Protein AF-A0A9D9GB38-F1 (afdb_monomer_lite)

Foldseek 3Di:
DVVVVVVVVVVVVPPPDPDPPPDDDDVVVVVVCVVPDDPPPPPPPPQPQVVPDQLVLLVVLLVCLPDPCQLQCVSVVSLPEDSVLSVVSVVCRRLVVSPQSVVSNVVLVCCSVPHDSRQQRHQHDNRSVD

pLDDT: mean 82.53, std 11.73, range [51.09, 95.62]

Structure (mmCIF, N/CA/C/O backbone):
data_AF-A0A9D9GB38-F1
#
_entry.id   AF-A0A9D9GB38-F1
#
loop_
_atom_site.group_PDB
_atom_site.id
_atom_site.type_symbol
_atom_site.label_atom_id
_atom_site.label_alt_id
_atom_site.label_comp_id
_atom_site.label_asym_id
_atom_site.label_entity_id
_atom_site.label_seq_id
_atom_site.pdbx_PDB_ins_code
_atom_site.Cartn_x
_atom_site.Cartn_y
_atom_site.Cartn_z
_atom_site.occupancy
_atom_site.B_iso_or_equiv
_atom_site.auth_seq_id
_atom_site.auth_comp_id
_atom_site.auth_asym_id
_atom_site.auth_atom_id
_atom_site.pdbx_PDB_model_num
ATOM 1 N N . MET A 1 1 ? -14.593 -14.862 70.799 1.00 56.31 1 MET A N 1
ATOM 2 C CA . MET A 1 1 ? -14.606 -15.693 69.570 1.00 56.31 1 MET A CA 1
ATOM 3 C C . MET A 1 1 ? -15.944 -16.408 69.334 1.00 56.31 1 MET A C 1
ATOM 5 O O . MET A 1 1 ? -16.517 -16.203 68.277 1.00 56.31 1 MET A O 1
ATOM 9 N N . LYS A 1 2 ? -16.523 -17.142 70.304 1.00 61.47 2 LYS A N 1
ATOM 10 C CA . LYS A 1 2 ? -17.819 -17.851 70.121 1.00 61.47 2 LYS A CA 1
ATOM 11 C C . LYS A 1 2 ? -19.016 -16.958 69.731 1.00 61.47 2 LYS A C 1
ATOM 13 O O . LYS A 1 2 ? -19.803 -17.343 68.880 1.00 61.47 2 LYS A O 1
ATOM 18 N N . LYS A 1 3 ? -19.120 -15.745 70.291 1.00 71.56 3 LYS A N 1
ATOM 19 C CA . LYS A 1 3 ? -20.204 -14.789 69.969 1.00 71.56 3 LYS A CA 1
ATOM 20 C C . LYS A 1 3 ? -20.138 -14.262 68.524 1.00 71.56 3 LYS A C 1
ATOM 22 O O . LYS A 1 3 ? -21.171 -14.028 67.916 1.00 71.56 3 LYS A O 1
ATOM 27 N N . ILE A 1 4 ? -18.925 -14.138 67.976 1.00 79.38 4 ILE A N 1
ATOM 28 C CA . ILE A 1 4 ? -18.694 -13.711 66.587 1.00 79.38 4 ILE A CA 1
ATOM 29 C C . ILE A 1 4 ? -19.039 -14.852 65.621 1.00 79.38 4 IL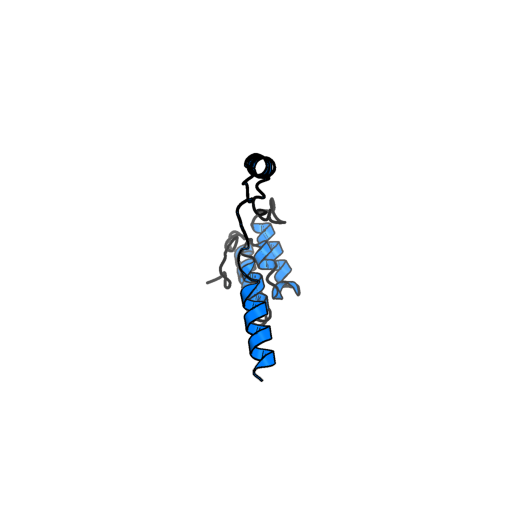E A C 1
ATOM 31 O O . ILE A 1 4 ? -19.687 -14.610 64.612 1.00 79.38 4 ILE A O 1
ATOM 35 N N . MET A 1 5 ? -18.702 -16.105 65.961 1.00 78.56 5 MET A N 1
ATOM 36 C CA . MET A 1 5 ? -19.123 -17.264 65.160 1.00 78.56 5 MET A CA 1
ATOM 37 C C . MET A 1 5 ? -20.646 -17.409 65.083 1.00 78.56 5 MET A C 1
ATOM 39 O O . MET A 1 5 ? -21.168 -17.698 64.015 1.00 78.56 5 MET A O 1
ATOM 43 N N . ILE A 1 6 ? -21.362 -17.183 66.187 1.00 83.25 6 ILE A N 1
ATOM 44 C CA . ILE A 1 6 ? -22.831 -17.272 66.202 1.00 83.25 6 ILE A CA 1
ATOM 45 C C . ILE A 1 6 ? -23.454 -16.182 65.319 1.00 83.25 6 ILE A C 1
ATOM 47 O O . ILE A 1 6 ? -24.378 -16.468 64.564 1.00 83.25 6 ILE A O 1
ATOM 51 N N . ALA A 1 7 ? -22.914 -14.959 65.356 1.00 80.25 7 ALA A N 1
ATOM 52 C CA . ALA A 1 7 ? -23.366 -13.872 64.489 1.00 80.25 7 ALA A CA 1
ATOM 53 C C . ALA A 1 7 ? -23.110 -14.165 62.998 1.00 80.25 7 ALA A C 1
ATOM 55 O O . ALA A 1 7 ? -23.972 -13.905 62.163 1.00 80.25 7 ALA A O 1
ATOM 56 N N . LEU A 1 8 ? -21.962 -14.768 62.667 1.00 78.81 8 LEU A N 1
ATOM 57 C CA . LEU A 1 8 ? -21.616 -15.143 61.294 1.00 78.81 8 LEU A CA 1
ATOM 58 C C . LEU A 1 8 ? -22.544 -16.242 60.746 1.00 78.81 8 LEU A C 1
ATOM 60 O O . LEU A 1 8 ? -23.007 -16.154 59.613 1.00 78.81 8 LEU A O 1
ATOM 64 N N . VAL A 1 9 ? -22.857 -17.252 61.564 1.00 80.38 9 VAL A N 1
ATOM 65 C CA . VAL A 1 9 ? -23.783 -18.338 61.200 1.00 80.38 9 VAL A CA 1
ATOM 66 C C . VAL A 1 9 ? -25.216 -17.818 61.048 1.00 80.38 9 VAL A C 1
ATOM 68 O O . VAL A 1 9 ? -25.921 -18.241 60.136 1.00 80.38 9 VAL A O 1
ATOM 71 N N . ALA A 1 10 ? -25.634 -16.858 61.879 1.00 78.38 10 ALA A N 1
ATOM 72 C CA . ALA A 1 10 ? -26.937 -16.207 61.750 1.00 78.38 10 ALA A CA 1
ATOM 73 C C . ALA A 1 10 ? -27.055 -15.366 60.464 1.00 78.38 10 ALA A C 1
ATOM 75 O O . ALA A 1 10 ? -28.093 -15.414 59.811 1.00 78.38 10 ALA A O 1
ATOM 76 N N . MET A 1 11 ? -25.994 -14.654 60.059 1.00 74.69 11 MET A N 1
ATOM 77 C CA . MET A 1 11 ? -25.959 -13.957 58.763 1.00 74.69 11 MET A CA 1
ATOM 78 C C . MET A 1 11 ? -26.017 -14.929 57.580 1.00 74.69 11 MET A C 1
ATOM 80 O O . MET A 1 11 ? -26.708 -14.654 56.604 1.00 74.69 11 MET A O 1
ATOM 84 N N . LEU A 1 12 ? -25.336 -16.075 57.672 1.00 73.25 12 LEU A N 1
ATOM 85 C CA . LEU A 1 12 ? -25.364 -17.099 56.623 1.00 73.25 12 LEU A CA 1
ATOM 86 C C . LEU A 1 12 ? -26.742 -17.764 56.481 1.00 73.25 12 LEU A C 1
ATOM 88 O O . LEU A 1 12 ? -27.104 -18.191 55.393 1.00 73.25 12 LEU A O 1
ATOM 92 N N . ALA A 1 13 ? -27.524 -17.842 57.560 1.00 69.81 13 ALA A N 1
ATOM 93 C CA . ALA A 1 13 ? -28.864 -18.427 57.534 1.00 69.81 13 ALA A CA 1
ATOM 94 C C . ALA A 1 13 ? -29.908 -17.545 56.816 1.00 69.81 13 ALA A C 1
ATOM 96 O O . ALA A 1 13 ? -30.973 -18.040 56.457 1.00 69.81 13 ALA A O 1
ATOM 97 N N . MET A 1 14 ? -29.618 -16.257 56.587 1.00 69.00 14 MET A N 1
ATOM 98 C CA . MET A 1 14 ? -30.530 -15.315 55.920 1.00 69.00 14 MET A CA 1
ATOM 99 C C . MET A 1 14 ? -30.361 -15.251 54.391 1.00 69.00 14 MET A C 1
ATOM 101 O O . MET A 1 14 ? -31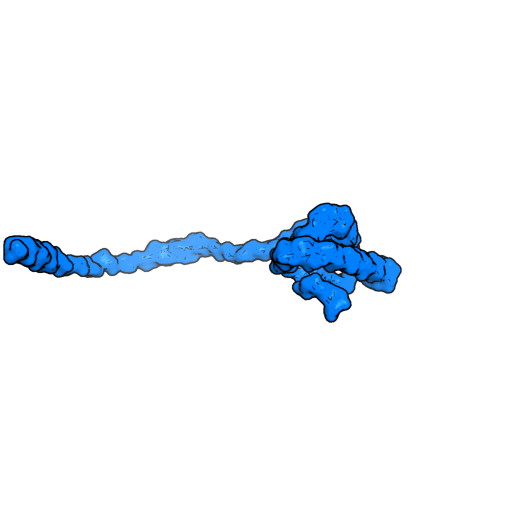.056 -14.475 53.742 1.00 69.00 14 MET A O 1
ATOM 105 N N . THR A 1 15 ? -29.463 -16.036 53.788 1.00 62.88 15 THR A N 1
ATOM 106 C CA . THR A 1 15 ? -29.135 -15.925 52.350 1.00 62.88 15 THR A CA 1
ATOM 107 C C . THR A 1 15 ? -29.922 -16.865 51.432 1.00 62.88 15 THR A C 1
ATOM 109 O O . THR A 1 15 ? -29.594 -16.977 50.251 1.00 62.88 15 THR A O 1
ATOM 112 N N . ILE A 1 16 ? -30.970 -17.538 51.915 1.00 66.81 16 ILE A N 1
ATOM 113 C CA . ILE A 1 16 ? -31.699 -18.514 51.095 1.00 66.81 16 ILE A CA 1
ATOM 114 C C . ILE A 1 16 ? -32.915 -17.864 50.417 1.00 66.81 16 ILE A C 1
ATOM 116 O O . ILE A 1 16 ? -33.805 -17.338 51.082 1.00 66.81 16 ILE A O 1
ATOM 120 N N . SER A 1 17 ? -32.933 -18.008 49.085 1.00 61.56 17 SER A N 1
ATOM 121 C CA . SER A 1 17 ? -34.024 -17.756 48.127 1.00 61.56 17 SER A CA 1
ATOM 122 C C . SER A 1 17 ? -34.041 -16.393 47.428 1.00 61.56 17 SER A C 1
ATOM 124 O O . SER A 1 17 ? -34.991 -15.623 47.555 1.00 61.56 17 SER A O 1
ATOM 126 N N . ALA A 1 18 ? -33.060 -16.153 46.552 1.00 59.03 18 ALA A N 1
ATOM 127 C CA . ALA A 1 18 ? -33.331 -15.365 45.351 1.00 59.03 18 ALA A CA 1
ATOM 128 C C . ALA A 1 18 ? -34.231 -16.208 44.430 1.00 59.03 18 ALA A C 1
ATOM 130 O O . ALA A 1 18 ? -33.774 -17.149 43.782 1.00 59.03 18 ALA A O 1
ATOM 131 N N . ASN A 1 19 ? -35.534 -15.934 44.448 1.00 62.69 19 ASN A N 1
ATOM 132 C CA . ASN A 1 19 ? -36.496 -16.619 43.599 1.00 62.69 19 ASN A CA 1
ATOM 133 C C . ASN A 1 19 ? -36.521 -15.946 42.217 1.00 62.69 19 ASN A C 1
ATOM 135 O O . ASN A 1 19 ? -36.988 -14.818 42.086 1.00 62.69 19 ASN A O 1
ATOM 139 N N . ALA A 1 20 ? -36.026 -16.641 41.194 1.00 56.69 20 ALA A N 1
ATOM 140 C CA . ALA A 1 20 ? -36.065 -16.200 39.799 1.00 56.69 20 ALA A CA 1
ATOM 141 C C . ALA A 1 20 ? -37.433 -16.458 39.118 1.00 56.69 20 ALA A C 1
ATOM 143 O O . ALA A 1 20 ? -37.507 -16.537 37.897 1.00 56.69 20 ALA A O 1
ATOM 144 N N . ALA A 1 21 ? -38.522 -16.623 39.880 1.00 57.66 21 ALA A N 1
ATOM 145 C CA . ALA A 1 21 ? -39.827 -17.047 39.356 1.00 57.66 21 ALA A CA 1
ATOM 146 C C . ALA A 1 21 ? -40.538 -16.044 38.432 1.00 57.66 21 ALA A C 1
ATOM 148 O O . ALA A 1 21 ? -41.529 -16.423 37.819 1.00 57.66 21 ALA A O 1
ATOM 149 N N . ASN A 1 22 ? -40.069 -14.799 38.308 1.00 62.50 22 ASN A N 1
ATOM 150 C CA . ASN A 1 22 ? -40.784 -13.752 37.566 1.00 62.50 22 ASN A CA 1
ATOM 151 C C . ASN A 1 22 ? -39.949 -13.120 36.445 1.00 62.50 22 ASN A C 1
ATOM 153 O O . ASN A 1 22 ? -40.004 -11.910 36.239 1.00 62.50 22 ASN A O 1
ATOM 157 N N . TYR A 1 23 ? -39.174 -13.922 35.717 1.00 66.75 23 TYR A N 1
ATOM 158 C CA . TYR A 1 23 ? -38.638 -13.494 34.427 1.00 66.75 23 TYR A CA 1
ATOM 159 C C . TYR A 1 23 ? -39.538 -14.053 33.324 1.00 66.75 23 TYR A C 1
ATOM 161 O O . TYR A 1 23 ? -39.509 -15.248 33.042 1.00 66.75 23 TYR A O 1
ATOM 169 N N . SER A 1 24 ? -40.360 -13.196 32.720 1.00 75.06 24 SER A N 1
ATOM 170 C CA . SER A 1 24 ? -41.080 -13.511 31.486 1.00 75.06 24 SER A CA 1
ATOM 171 C C . SER A 1 24 ? -40.333 -12.901 30.308 1.00 75.06 24 SER A C 1
ATOM 173 O O . SER A 1 24 ? -40.006 -11.715 30.329 1.00 75.06 24 SER A O 1
ATOM 175 N N . LEU A 1 25 ? -40.072 -13.707 29.284 1.00 78.12 25 LEU A N 1
ATOM 176 C CA . LEU A 1 25 ? -39.600 -13.209 27.998 1.00 78.12 25 LEU A CA 1
ATOM 177 C C . LEU A 1 25 ? -40.741 -12.454 27.316 1.00 78.12 25 LEU A C 1
ATOM 179 O O . LEU A 1 25 ? -41.814 -13.016 27.105 1.00 78.12 25 LEU A O 1
ATOM 183 N N . ASP A 1 26 ? -40.510 -11.183 26.995 1.00 86.88 26 ASP A N 1
ATOM 184 C CA . ASP A 1 26 ? -41.422 -10.400 26.169 1.00 86.88 26 ASP A CA 1
ATOM 185 C C . ASP A 1 26 ? -41.077 -10.627 24.693 1.00 86.88 26 ASP A C 1
ATOM 187 O O . ASP A 1 26 ? -40.164 -10.014 24.136 1.00 86.88 26 ASP A O 1
ATOM 191 N N . GLU A 1 27 ? -41.796 -11.552 24.062 1.00 89.00 27 GLU A N 1
ATOM 192 C CA . GLU A 1 27 ? -41.614 -11.862 22.643 1.00 89.00 27 GLU A CA 1
ATOM 193 C C . GLU A 1 27 ? -41.982 -10.680 21.736 1.00 89.00 27 GLU A C 1
ATOM 195 O O . GLU A 1 27 ? -41.457 -10.576 20.627 1.00 89.00 27 GLU A O 1
ATOM 200 N N . SER A 1 28 ? -42.845 -9.765 22.194 1.00 86.06 28 SER A N 1
ATOM 201 C CA . SER A 1 28 ? -43.220 -8.585 21.411 1.00 86.06 28 SER A CA 1
ATOM 202 C C . SER A 1 28 ? -42.067 -7.593 21.321 1.00 86.06 28 SER A C 1
ATOM 204 O O . SER A 1 28 ? -41.714 -7.185 20.217 1.00 86.06 28 SER A O 1
ATOM 206 N N . ALA A 1 29 ? -41.396 -7.324 22.443 1.00 85.69 29 ALA A N 1
ATOM 207 C CA . ALA A 1 29 ? -40.209 -6.475 22.493 1.00 85.69 29 ALA A CA 1
ATOM 208 C C . ALA A 1 29 ? -39.043 -7.061 21.678 1.00 85.69 29 ALA A C 1
ATOM 210 O O . ALA A 1 29 ? -38.294 -6.332 21.031 1.00 85.69 29 ALA A O 1
ATOM 211 N N . ILE A 1 30 ? -38.902 -8.391 21.665 1.00 85.94 30 ILE A N 1
ATOM 212 C CA . ILE A 1 30 ? -37.905 -9.078 20.834 1.00 85.94 30 ILE A CA 1
ATOM 213 C C . ILE A 1 30 ? -38.220 -8.885 19.346 1.00 85.94 30 ILE A C 1
ATOM 215 O O . ILE A 1 30 ? -37.327 -8.557 18.566 1.00 85.94 30 ILE A O 1
ATOM 219 N N . ASN A 1 31 ? -39.478 -9.061 18.943 1.00 89.50 31 ASN A N 1
ATOM 220 C CA . ASN A 1 31 ? -39.887 -8.891 17.549 1.00 89.50 31 ASN A CA 1
ATOM 221 C C . ASN A 1 31 ? -39.768 -7.437 17.079 1.00 89.50 31 ASN A C 1
ATOM 223 O O . ASN A 1 31 ? -39.351 -7.202 15.948 1.00 89.50 31 ASN A O 1
ATOM 227 N N . GLU A 1 32 ? -40.083 -6.472 17.942 1.00 89.25 32 GLU A N 1
ATOM 228 C CA . GLU A 1 32 ? -39.898 -5.046 17.668 1.00 89.25 32 GLU A CA 1
ATOM 229 C C . GLU A 1 32 ? -38.412 -4.706 17.511 1.00 89.25 32 GLU A C 1
ATOM 231 O O . GLU A 1 32 ? -38.029 -4.091 16.520 1.00 89.25 32 GLU A O 1
ATOM 236 N N . MET A 1 33 ? -37.546 -5.237 18.382 1.00 85.94 33 MET A N 1
ATOM 237 C CA . MET A 1 33 ? -36.094 -5.106 18.242 1.00 85.94 33 MET A CA 1
ATOM 238 C C . MET A 1 33 ? -35.593 -5.652 16.897 1.00 85.94 33 MET A C 1
ATOM 240 O O . MET A 1 33 ? -34.739 -5.029 16.276 1.00 85.94 33 MET A O 1
ATOM 244 N N . PHE A 1 34 ? -36.108 -6.789 16.416 1.00 85.81 34 PHE A N 1
ATOM 245 C CA . PHE A 1 34 ? -35.738 -7.320 15.097 1.00 85.81 34 PHE A CA 1
ATOM 246 C C . PHE A 1 34 ? -36.341 -6.530 13.928 1.00 85.81 34 PHE A C 1
ATOM 248 O O . PHE A 1 34 ? -35.720 -6.467 12.869 1.00 85.81 34 PHE A O 1
ATOM 255 N N . ALA A 1 35 ? -37.521 -5.931 14.100 1.00 85.44 35 ALA A N 1
ATOM 256 C CA . ALA A 1 35 ? -38.151 -5.082 13.091 1.00 85.44 35 ALA A CA 1
ATOM 257 C C . ALA A 1 35 ? -37.435 -3.728 12.943 1.00 85.44 35 ALA A C 1
ATOM 259 O O . ALA A 1 35 ? -37.332 -3.204 11.835 1.00 85.44 35 ALA A O 1
ATOM 260 N N . GLU A 1 36 ? -36.919 -3.183 14.046 1.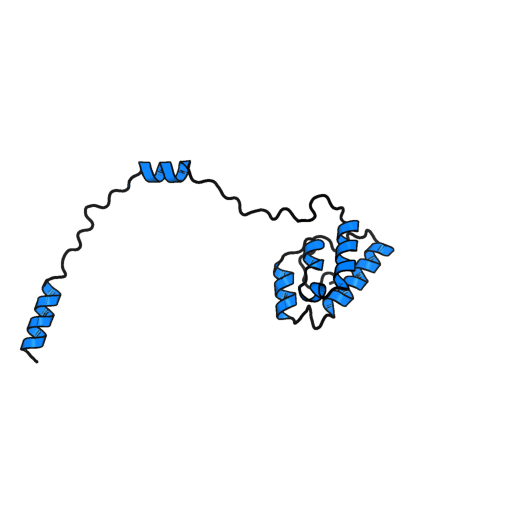00 84.56 36 GLU A N 1
ATOM 261 C CA . GLU A 1 36 ? -36.146 -1.938 14.082 1.00 84.56 36 GLU A CA 1
ATOM 262 C C . GLU A 1 36 ? -34.647 -2.149 13.838 1.00 84.56 36 GLU A C 1
ATOM 264 O O . GLU A 1 36 ? -33.928 -1.201 13.504 1.00 84.56 36 GLU A O 1
ATOM 269 N N . ALA A 1 37 ? -34.158 -3.386 13.976 1.00 79.75 37 ALA A N 1
ATOM 270 C CA . ALA A 1 37 ? -32.772 -3.733 13.710 1.00 79.75 37 ALA A CA 1
ATOM 271 C C . ALA A 1 37 ? -32.428 -3.430 12.251 1.00 79.75 37 ALA A C 1
ATOM 273 O O . ALA A 1 37 ? -32.711 -4.187 11.322 1.00 79.75 37 ALA A O 1
ATOM 274 N N . THR A 1 38 ? -31.758 -2.305 12.049 1.00 72.56 38 THR A N 1
ATOM 275 C CA . THR A 1 38 ? -31.178 -1.974 10.759 1.00 72.56 38 THR A CA 1
ATOM 276 C C . THR A 1 38 ? -29.879 -2.758 10.637 1.00 72.56 38 THR A C 1
ATOM 278 O O . THR A 1 38 ? -28.999 -2.649 11.494 1.00 72.56 38 THR A O 1
ATOM 281 N N . VAL A 1 39 ? -29.746 -3.565 9.584 1.00 71.62 39 VAL A N 1
ATOM 282 C CA . VAL A 1 39 ? -28.469 -4.204 9.259 1.00 71.62 39 VAL A CA 1
ATOM 283 C C . VAL A 1 39 ? -27.496 -3.093 8.880 1.00 71.62 39 VAL A C 1
ATOM 285 O O . VAL A 1 39 ? -27.478 -2.626 7.745 1.00 71.62 39 VAL A O 1
ATOM 288 N N . SER A 1 40 ? -26.684 -2.658 9.841 1.00 62.50 40 SER A N 1
ATOM 289 C CA . SER A 1 40 ? -25.437 -1.968 9.540 1.00 62.50 40 SER A CA 1
ATOM 290 C C . SER A 1 40 ? -24.520 -2.995 8.897 1.00 62.50 40 SER A C 1
ATOM 292 O O . SER A 1 40 ? -23.751 -3.679 9.573 1.00 62.50 40 SER A O 1
ATOM 294 N N . THR A 1 41 ? -24.614 -3.132 7.576 1.00 61.22 41 THR A N 1
ATOM 295 C CA . THR A 1 41 ? -23.480 -3.608 6.792 1.00 61.22 41 THR A CA 1
ATOM 296 C C . THR A 1 41 ? -22.298 -2.750 7.206 1.00 61.22 41 THR A C 1
ATOM 298 O O . THR A 1 41 ? -22.362 -1.523 7.102 1.00 61.22 41 THR A O 1
ATOM 301 N N . SER A 1 42 ? -21.262 -3.393 7.754 1.00 60.38 42 SER A N 1
ATOM 302 C CA . SER A 1 42 ? -19.956 -2.775 7.960 1.00 60.38 42 SER A CA 1
ATOM 303 C C . SER A 1 42 ? -19.664 -1.929 6.738 1.00 60.38 42 SER A C 1
ATOM 305 O O . SER A 1 42 ? -19.736 -2.470 5.636 1.00 60.38 42 SER A O 1
ATOM 307 N N . VAL A 1 43 ? -19.436 -0.630 6.943 1.00 54.19 43 VAL A N 1
ATOM 308 C CA . VAL A 1 43 ? -19.081 0.320 5.890 1.00 54.19 43 VAL A CA 1
ATOM 309 C C . VAL A 1 43 ? -18.047 -0.366 5.009 1.00 54.19 43 VAL A C 1
ATOM 311 O O . VAL A 1 43 ? -16.895 -0.514 5.416 1.00 54.19 43 VAL A O 1
ATOM 314 N N . GLU A 1 44 ? -18.465 -0.850 3.837 1.00 53.59 44 GLU A N 1
ATOM 315 C CA . GLU A 1 44 ? -17.513 -1.113 2.777 1.00 53.59 44 GLU A CA 1
ATOM 316 C C . GLU A 1 44 ? -16.853 0.237 2.586 1.00 53.59 44 GLU A C 1
ATOM 318 O O . GLU A 1 44 ? -17.544 1.236 2.357 1.00 53.59 44 GLU A O 1
ATOM 323 N N . SER A 1 45 ? -15.550 0.312 2.848 1.00 53.31 45 SER A N 1
ATOM 324 C CA . SER A 1 45 ? -14.823 1.545 2.628 1.00 53.31 45 SER A CA 1
ATOM 325 C C . SER A 1 45 ? -14.945 1.838 1.140 1.00 53.31 45 SER A C 1
ATOM 327 O O . SER A 1 45 ? -14.186 1.289 0.344 1.00 53.31 45 SER A O 1
ATOM 329 N N . GLN A 1 46 ? -15.921 2.661 0.754 1.00 51.09 46 GLN A N 1
ATOM 330 C CA . GLN A 1 46 ? -15.882 3.336 -0.526 1.00 51.09 46 GLN A CA 1
ATOM 331 C C . GLN A 1 46 ? -14.546 4.054 -0.525 1.00 51.09 46 GLN A C 1
ATOM 333 O O . GLN A 1 46 ? -14.284 4.918 0.322 1.00 51.09 46 GLN A O 1
ATOM 338 N N . GLY A 1 47 ? -13.640 3.572 -1.370 1.00 58.78 47 GLY A N 1
ATOM 339 C CA . GLY A 1 47 ? -12.315 4.140 -1.455 1.00 58.78 47 GLY A CA 1
ATOM 340 C C . GLY A 1 47 ? -12.487 5.612 -1.788 1.00 58.78 47 GLY A C 1
ATOM 341 O O . GLY A 1 47 ? -13.265 5.963 -2.669 1.00 58.78 47 GLY A O 1
ATOM 342 N N . ILE A 1 48 ? -11.727 6.488 -1.132 1.00 62.16 48 ILE A N 1
ATOM 343 C CA . ILE A 1 48 ? -11.671 7.931 -1.449 1.00 62.16 48 ILE A CA 1
ATOM 344 C C . ILE A 1 48 ? -11.344 8.180 -2.946 1.00 62.16 48 ILE A C 1
ATOM 346 O O . ILE A 1 48 ? -11.473 9.291 -3.450 1.00 62.16 48 ILE A O 1
ATOM 350 N N . LEU A 1 49 ? -10.942 7.131 -3.665 1.00 71.12 49 LEU A N 1
ATOM 351 C CA . LEU A 1 49 ? -10.521 7.112 -5.057 1.00 71.12 49 LEU A CA 1
ATOM 352 C C . LEU A 1 49 ? -11.469 6.320 -5.974 1.00 71.12 49 LEU A C 1
ATOM 354 O O . LEU A 1 49 ? -11.073 5.991 -7.093 1.00 71.12 49 LEU A O 1
ATOM 358 N N . ASP A 1 50 ? -12.691 5.997 -5.538 1.00 70.25 50 ASP A N 1
ATOM 359 C CA . ASP A 1 50 ? -13.690 5.380 -6.417 1.00 70.25 50 ASP A CA 1
ATOM 360 C C . ASP A 1 50 ? -13.943 6.280 -7.638 1.00 70.25 50 ASP A C 1
ATOM 362 O O . ASP A 1 50 ? -14.329 7.443 -7.520 1.00 70.25 50 ASP A O 1
ATOM 366 N N . GLY A 1 51 ? -13.673 5.741 -8.831 1.00 76.50 51 GLY A N 1
ATOM 367 C CA . GLY A 1 51 ? -13.755 6.464 -10.105 1.00 76.50 51 GLY A CA 1
ATOM 368 C C . GLY A 1 51 ? -12.436 7.056 -10.617 1.00 76.50 51 GLY A C 1
ATOM 369 O O . GLY A 1 51 ? -12.406 7.546 -11.745 1.00 76.50 51 GLY A O 1
ATOM 370 N N . VAL A 1 52 ? -11.342 6.979 -9.852 1.00 86.88 52 VAL A N 1
ATOM 371 C CA . VAL A 1 52 ? -9.995 7.321 -10.335 1.00 86.88 52 VAL A CA 1
ATOM 372 C C . VAL A 1 52 ? -9.392 6.103 -11.034 1.00 86.88 52 VAL A C 1
ATOM 374 O O . VAL A 1 52 ? -9.366 5.003 -10.477 1.00 86.88 52 VAL A O 1
ATOM 377 N N . ASP A 1 53 ? -8.902 6.287 -12.260 1.00 91.50 53 ASP A N 1
ATOM 378 C CA . ASP A 1 53 ? -8.284 5.202 -13.015 1.00 91.50 53 ASP A CA 1
ATOM 379 C C . ASP A 1 53 ? -6.995 4.697 -12.343 1.00 91.50 53 ASP A C 1
ATOM 381 O O . ASP A 1 53 ? -6.338 5.393 -11.562 1.00 91.50 53 ASP A O 1
ATOM 385 N N . GLY A 1 54 ? -6.632 3.452 -12.648 1.00 89.31 54 GLY A N 1
ATOM 386 C CA . GLY A 1 54 ? -5.498 2.782 -12.023 1.00 89.31 54 GLY A CA 1
ATOM 387 C C . GLY A 1 54 ? -4.162 3.503 -12.210 1.00 89.31 54 GLY A C 1
ATOM 388 O O . GLY A 1 54 ? -3.364 3.548 -11.279 1.00 89.31 54 GLY A O 1
ATOM 389 N N . GLN A 1 55 ? -3.936 4.114 -13.373 1.00 92.69 55 GLN A N 1
ATOM 390 C CA . GLN A 1 55 ? -2.680 4.789 -13.683 1.00 92.69 55 GLN A CA 1
ATOM 391 C C . GLN A 1 55 ? -2.552 6.095 -12.895 1.00 92.69 55 GLN A C 1
ATOM 393 O O . GLN A 1 55 ? -1.497 6.378 -12.324 1.00 92.69 55 GLN A O 1
ATOM 398 N N . THR A 1 56 ? -3.643 6.856 -12.789 1.00 92.88 56 THR A N 1
ATOM 399 C CA . THR A 1 56 ? -3.704 8.050 -11.939 1.00 92.88 56 THR A CA 1
ATOM 400 C C . THR A 1 56 ? -3.489 7.696 -10.468 1.00 92.88 56 THR A C 1
ATOM 402 O O . THR A 1 56 ? -2.762 8.403 -9.773 1.00 92.88 56 THR A O 1
ATOM 405 N N . ARG A 1 57 ? -4.048 6.579 -9.982 1.00 92.38 57 ARG A N 1
ATOM 406 C CA . ARG A 1 57 ? -3.807 6.100 -8.608 1.00 92.38 57 ARG A CA 1
ATOM 407 C C . ARG A 1 57 ? -2.332 5.784 -8.364 1.00 92.38 57 ARG A C 1
ATOM 409 O O . ARG A 1 57 ? -1.795 6.223 -7.351 1.00 92.38 57 ARG A O 1
ATOM 416 N N . THR A 1 58 ? -1.674 5.098 -9.295 1.00 93.06 58 THR A N 1
ATOM 417 C CA . THR A 1 58 ? -0.233 4.810 -9.216 1.00 93.06 58 THR A CA 1
ATOM 418 C C . THR A 1 58 ? 0.604 6.086 -9.252 1.00 93.06 58 THR A C 1
ATOM 420 O O . THR A 1 58 ? 1.539 6.228 -8.474 1.00 93.06 58 THR A O 1
ATOM 423 N N . LEU A 1 59 ? 0.243 7.068 -10.084 1.00 94.00 59 LEU A N 1
ATOM 424 C CA . LEU A 1 59 ? 0.928 8.362 -10.103 1.00 94.00 59 LEU A CA 1
ATOM 425 C C . LEU A 1 59 ? 0.789 9.106 -8.766 1.00 94.00 59 LEU A C 1
ATOM 427 O O . LEU A 1 59 ? 1.765 9.650 -8.256 1.00 94.00 59 LEU A O 1
ATOM 431 N N . ILE A 1 60 ? -0.416 9.121 -8.189 1.00 92.81 60 ILE A N 1
ATOM 432 C CA . ILE A 1 60 ? -0.666 9.730 -6.879 1.00 92.81 60 ILE A CA 1
ATOM 433 C C . ILE A 1 60 ? 0.157 9.014 -5.801 1.00 92.81 60 ILE A C 1
ATOM 435 O O . ILE A 1 60 ? 0.799 9.692 -5.001 1.00 92.81 60 ILE A O 1
ATOM 439 N N . ALA A 1 61 ? 0.178 7.677 -5.797 1.00 92.56 61 ALA A N 1
ATOM 440 C CA . ALA A 1 61 ? 0.984 6.888 -4.867 1.00 92.56 61 ALA A CA 1
ATOM 441 C C . ALA A 1 61 ? 2.472 7.264 -4.960 1.00 92.56 61 ALA A C 1
ATOM 443 O O . ALA A 1 61 ? 3.044 7.684 -3.953 1.00 92.56 61 ALA A O 1
ATOM 444 N N . ALA A 1 62 ? 3.036 7.292 -6.171 1.00 92.69 62 ALA A N 1
ATOM 445 C CA . ALA A 1 62 ? 4.424 7.678 -6.413 1.00 92.69 62 ALA A CA 1
ATOM 446 C C . ALA A 1 62 ? 4.732 9.119 -5.966 1.00 92.69 62 ALA A C 1
ATOM 448 O O . ALA A 1 62 ? 5.818 9.406 -5.464 1.00 92.69 62 ALA A O 1
ATOM 449 N N . CYS A 1 63 ? 3.786 10.054 -6.112 1.00 92.12 63 CYS A N 1
ATOM 450 C CA . CYS A 1 63 ? 3.945 11.416 -5.598 1.00 92.12 63 CYS A CA 1
ATOM 451 C C . CYS A 1 63 ? 3.923 11.478 -4.062 1.00 92.12 63 CYS A C 1
ATOM 453 O O . CYS A 1 63 ? 4.650 12.283 -3.475 1.00 92.12 63 CYS A O 1
ATOM 455 N N . LEU A 1 64 ? 3.104 10.651 -3.405 1.00 91.56 64 LEU A N 1
ATOM 456 C CA . LEU A 1 64 ? 3.033 10.589 -1.943 1.00 91.56 64 LEU A CA 1
ATOM 457 C C . LEU A 1 64 ? 4.327 10.065 -1.309 1.00 91.56 64 LEU A C 1
ATOM 459 O O . LEU A 1 64 ? 4.621 10.459 -0.177 1.00 91.56 64 LEU A O 1
ATOM 463 N N . GLU A 1 65 ? 5.117 9.267 -2.029 1.00 89.50 65 GLU A N 1
ATOM 464 C CA . GLU A 1 65 ? 6.400 8.728 -1.553 1.00 89.50 65 GLU A CA 1
ATOM 465 C C . GLU A 1 65 ? 7.426 9.819 -1.195 1.00 89.50 65 GLU A C 1
ATOM 467 O O . GLU A 1 65 ? 8.262 9.641 -0.311 1.00 89.50 65 GLU A O 1
ATOM 472 N N . PHE A 1 66 ? 7.332 11.002 -1.814 1.00 86.06 66 PHE A N 1
ATOM 473 C CA . PHE A 1 66 ? 8.193 12.152 -1.500 1.00 86.06 66 PHE A CA 1
ATOM 474 C C . PHE A 1 66 ? 7.763 12.936 -0.257 1.00 86.06 66 PHE A C 1
ATOM 476 O O . PHE A 1 66 ? 8.444 13.876 0.162 1.00 86.06 66 PHE A O 1
ATOM 483 N N . THR A 1 67 ? 6.617 12.596 0.323 1.00 85.50 67 THR A N 1
ATOM 484 C CA . THR A 1 67 ? 6.079 13.281 1.496 1.00 85.50 67 THR A CA 1
ATOM 485 C C . THR A 1 67 ? 6.408 12.504 2.767 1.00 85.50 67 THR A C 1
ATOM 487 O O . THR A 1 67 ? 6.624 11.295 2.746 1.00 85.50 67 THR A O 1
ATOM 490 N N . GLY A 1 68 ? 6.349 13.167 3.926 1.00 79.75 68 GLY A N 1
ATOM 491 C CA . GLY A 1 68 ? 6.445 12.474 5.219 1.00 79.75 68 GLY A CA 1
ATOM 492 C C . GLY A 1 68 ? 5.332 11.439 5.461 1.00 79.75 68 GLY A C 1
ATOM 493 O O . GLY A 1 68 ? 5.403 10.685 6.429 1.00 79.75 68 GLY A O 1
ATOM 494 N N . LEU A 1 69 ? 4.314 11.382 4.592 1.00 83.81 69 LEU A N 1
ATOM 495 C CA . LEU A 1 69 ? 3.230 10.401 4.646 1.00 83.81 69 LEU A CA 1
ATOM 496 C C . LEU A 1 69 ? 3.645 9.028 4.085 1.00 83.81 69 LEU A C 1
ATOM 498 O O . LEU A 1 69 ? 2.970 8.032 4.345 1.00 83.81 69 LEU A O 1
ATOM 502 N N . ALA A 1 70 ? 4.771 8.945 3.375 1.00 82.62 70 ALA A N 1
ATOM 503 C CA . ALA A 1 70 ? 5.347 7.677 2.933 1.00 82.62 70 ALA A CA 1
ATOM 504 C C . ALA A 1 70 ? 5.693 6.767 4.125 1.00 82.62 70 ALA A C 1
ATOM 506 O O . ALA A 1 70 ? 5.432 5.565 4.120 1.00 82.62 70 ALA A O 1
ATOM 507 N N . GLY A 1 71 ? 6.185 7.356 5.222 1.00 82.56 71 GLY A N 1
ATOM 508 C CA . GLY A 1 71 ? 6.527 6.628 6.447 1.00 82.56 71 GLY A CA 1
ATOM 509 C C . GLY A 1 71 ? 5.326 6.034 7.196 1.00 82.56 71 GLY A C 1
ATOM 510 O O . GLY A 1 71 ? 5.503 5.235 8.107 1.00 82.56 71 GLY A O 1
ATOM 511 N N . ILE A 1 72 ? 4.097 6.388 6.835 1.00 88.12 72 ILE A N 1
ATOM 512 C CA . ILE A 1 72 ? 2.883 5.822 7.448 1.00 88.12 72 ILE A CA 1
ATOM 513 C C . ILE A 1 72 ? 2.135 4.881 6.493 1.00 88.12 72 ILE A C 1
ATOM 515 O O . ILE A 1 72 ? 1.104 4.323 6.863 1.00 88.12 72 ILE A O 1
ATOM 519 N N . GLY A 1 73 ? 2.653 4.676 5.276 1.00 86.44 73 GLY A N 1
ATOM 520 C CA . GLY A 1 73 ? 2.099 3.740 4.298 1.00 86.44 73 GLY A CA 1
ATOM 521 C C . GLY A 1 73 ? 0.814 4.216 3.614 1.00 86.44 73 GLY A C 1
ATOM 522 O O . GLY A 1 73 ? 0.054 3.384 3.125 1.00 86.44 73 GLY A O 1
ATOM 523 N N . ILE A 1 74 ? 0.514 5.524 3.586 1.00 90.38 74 ILE A N 1
ATOM 524 C CA . ILE A 1 74 ? -0.718 6.030 2.939 1.00 90.38 74 ILE A CA 1
ATOM 525 C C . ILE A 1 74 ? -0.686 5.824 1.421 1.00 90.38 74 ILE A C 1
ATOM 527 O O . ILE A 1 74 ? -1.717 5.522 0.825 1.00 90.38 74 ILE A O 1
ATOM 531 N N . HIS A 1 75 ? 0.477 5.945 0.785 1.00 90.94 75 HIS A N 1
ATOM 532 C CA . HIS A 1 75 ? 0.644 5.681 -0.649 1.00 90.94 75 HIS A CA 1
ATOM 533 C C . HIS A 1 75 ? 0.173 4.272 -1.036 1.00 90.94 75 HIS A C 1
ATOM 535 O O . HIS A 1 75 ? -0.433 4.077 -2.084 1.00 90.94 75 HIS A O 1
ATOM 541 N N . ARG A 1 76 ? 0.323 3.301 -0.132 1.00 90.19 76 ARG A N 1
ATOM 542 C CA . ARG A 1 76 ? -0.170 1.934 -0.307 1.00 90.19 76 ARG A CA 1
ATOM 543 C C . ARG A 1 76 ? -1.705 1.864 -0.253 1.00 90.19 76 ARG A C 1
ATOM 545 O O . ARG A 1 76 ? -2.320 1.177 -1.070 1.00 90.19 76 ARG A O 1
ATOM 552 N N . LEU A 1 77 ? -2.353 2.631 0.622 1.00 90.06 77 LEU A N 1
ATOM 553 C CA . LEU A 1 77 ? -3.821 2.731 0.632 1.00 90.06 77 LEU A CA 1
ATOM 554 C C . LEU A 1 77 ? -4.371 3.293 -0.685 1.00 90.06 77 LEU A C 1
ATOM 556 O O . LEU A 1 77 ? -5.404 2.831 -1.161 1.00 90.06 77 LEU A O 1
ATOM 560 N N . VAL A 1 78 ? -3.665 4.243 -1.308 1.00 90.44 78 VAL A N 1
ATOM 561 C CA . VAL A 1 78 ? -4.034 4.806 -2.622 1.00 90.44 78 VAL A CA 1
ATOM 562 C C . VAL A 1 78 ? -4.016 3.720 -3.708 1.00 90.44 78 VAL A C 1
ATOM 564 O O . VAL A 1 78 ? -4.947 3.624 -4.518 1.00 90.44 78 VAL A O 1
ATOM 567 N N . LEU A 1 79 ? -3.019 2.829 -3.674 1.00 89.94 79 LEU A N 1
ATOM 568 C CA . LEU A 1 79 ? -2.948 1.647 -4.544 1.00 89.94 79 LEU A CA 1
ATOM 569 C C . LEU A 1 79 ? -4.014 0.588 -4.228 1.00 89.94 79 LEU A C 1
ATOM 571 O O . LEU A 1 79 ? -4.229 -0.309 -5.038 1.00 89.94 79 LEU A O 1
ATOM 575 N N . GLY A 1 80 ? -4.734 0.711 -3.109 1.00 87.06 80 GLY A N 1
ATOM 576 C CA . GLY A 1 80 ? -5.839 -0.175 -2.730 1.00 87.06 80 GLY A CA 1
ATOM 577 C C . GLY A 1 80 ? -5.415 -1.424 -1.962 1.00 87.06 80 GLY A C 1
ATOM 578 O O . GLY A 1 80 ? -6.105 -2.437 -2.023 1.00 87.06 80 GLY A O 1
ATOM 579 N N . THR A 1 81 ? -4.278 -1.394 -1.265 1.00 87.44 81 THR A N 1
ATOM 580 C CA . THR A 1 81 ? -3.902 -2.494 -0.363 1.00 87.44 81 THR A CA 1
ATOM 581 C C . THR A 1 81 ? -4.641 -2.430 0.973 1.00 87.44 81 THR A C 1
ATOM 583 O O . THR A 1 81 ? -5.203 -1.409 1.368 1.00 87.44 81 THR A O 1
ATOM 586 N N . GLU A 1 82 ? -4.561 -3.529 1.716 1.00 86.00 82 GLU A N 1
ATOM 587 C CA . GLU A 1 82 ? -5.066 -3.649 3.075 1.00 86.00 82 GLU A CA 1
ATOM 588 C C . GLU A 1 82 ? -4.453 -2.608 4.042 1.00 86.00 82 GLU A C 1
ATOM 590 O O . GLU A 1 82 ? -3.225 -2.454 4.091 1.00 86.00 82 GLU A O 1
ATOM 595 N N . PRO A 1 83 ? -5.272 -1.959 4.898 1.00 86.94 83 PRO A N 1
ATOM 596 C CA . PRO A 1 83 ? -4.803 -1.014 5.919 1.00 86.94 83 PRO A CA 1
ATOM 597 C C . PRO A 1 83 ? -3.829 -1.591 6.946 1.00 86.94 83 PRO A C 1
ATOM 599 O O . PRO A 1 83 ? -3.112 -0.839 7.610 1.00 86.94 83 PRO A O 1
ATOM 602 N N . ILE A 1 84 ? -3.758 -2.921 7.062 1.00 88.12 84 ILE A N 1
ATOM 603 C CA . ILE A 1 84 ? -2.766 -3.602 7.898 1.00 88.12 84 ILE A CA 1
ATOM 604 C C . ILE A 1 84 ? -1.331 -3.222 7.495 1.00 88.12 84 ILE A C 1
ATOM 606 O O . ILE A 1 84 ? -0.450 -3.166 8.351 1.00 88.12 84 ILE A O 1
ATOM 610 N N . ASN A 1 85 ? -1.097 -2.872 6.224 1.00 87.88 85 ASN A N 1
ATOM 611 C CA . ASN A 1 85 ? 0.214 -2.431 5.762 1.00 87.88 85 ASN A CA 1
ATOM 612 C C . ASN A 1 85 ? 0.623 -1.100 6.397 1.00 87.88 85 ASN A C 1
ATOM 614 O O . ASN A 1 85 ? 1.771 -0.977 6.808 1.00 87.88 85 ASN A O 1
ATOM 618 N N . CYS A 1 86 ? -0.293 -0.155 6.626 1.00 87.62 86 CYS A N 1
ATOM 619 C CA . CYS A 1 86 ? 0.030 1.066 7.375 1.00 87.62 86 CYS A CA 1
ATOM 620 C C . CYS A 1 86 ? 0.534 0.747 8.788 1.00 87.62 86 CYS A C 1
ATOM 622 O O . CYS A 1 86 ? 1.521 1.323 9.245 1.00 87.62 86 CYS A O 1
ATOM 624 N N . LEU A 1 87 ? -0.096 -0.217 9.470 1.00 89.81 87 LEU A N 1
ATOM 625 C CA . LEU A 1 87 ? 0.343 -0.652 10.797 1.00 89.81 87 LEU A CA 1
ATOM 626 C C . LEU A 1 87 ? 1.760 -1.244 10.752 1.00 89.81 87 LEU A C 1
ATOM 628 O O . LEU A 1 87 ? 2.584 -0.931 11.613 1.00 89.81 87 LEU A O 1
ATOM 632 N N . TRP A 1 88 ? 2.075 -2.034 9.723 1.00 89.25 88 TRP A N 1
ATOM 633 C CA . TRP A 1 88 ? 3.430 -2.540 9.513 1.00 89.25 88 TRP A CA 1
ATOM 634 C C . TRP A 1 88 ? 4.446 -1.420 9.279 1.00 89.25 88 TRP A C 1
ATOM 636 O O . TRP A 1 88 ? 5.524 -1.475 9.870 1.00 89.25 88 TRP A O 1
ATOM 646 N N . TYR A 1 89 ? 4.113 -0.378 8.508 1.00 89.19 89 TYR A N 1
ATOM 647 C CA . TYR A 1 89 ? 4.981 0.798 8.329 1.00 89.19 89 TYR A CA 1
ATOM 648 C C . TYR A 1 89 ? 5.260 1.504 9.664 1.00 89.19 89 TYR A C 1
ATOM 650 O O . TYR A 1 89 ? 6.405 1.862 9.936 1.00 89.19 89 TYR A O 1
ATOM 658 N N . PHE A 1 90 ? 4.261 1.629 10.544 1.00 87.69 90 PHE A N 1
ATOM 659 C CA . PHE A 1 90 ? 4.458 2.189 11.885 1.00 87.69 90 PHE A CA 1
ATOM 660 C C . PHE A 1 90 ? 5.384 1.333 12.760 1.00 87.69 90 PHE A C 1
ATOM 662 O O . PHE A 1 90 ? 6.304 1.865 13.380 1.00 87.69 90 PHE A O 1
ATOM 669 N N . ILE A 1 91 ? 5.176 0.012 12.797 1.00 89.81 91 ILE A N 1
ATOM 670 C CA . ILE A 1 91 ? 5.980 -0.917 13.615 1.00 89.81 91 ILE A CA 1
ATOM 671 C C . ILE A 1 91 ? 7.441 -0.968 13.138 1.00 89.81 91 ILE A C 1
ATOM 673 O O . ILE A 1 91 ? 8.357 -1.149 13.937 1.00 89.81 91 ILE A O 1
ATOM 677 N N . THR A 1 92 ? 7.669 -0.784 11.840 1.00 90.12 92 THR A N 1
ATOM 678 C CA . THR A 1 92 ? 8.990 -0.858 11.194 1.00 90.12 92 THR A CA 1
ATOM 679 C C . THR A 1 92 ? 9.700 0.497 11.068 1.00 90.12 92 THR A C 1
ATOM 681 O O . THR A 1 92 ? 10.706 0.602 10.363 1.00 90.12 92 THR A O 1
ATOM 684 N N . PHE A 1 93 ? 9.209 1.537 11.755 1.00 87.12 93 PHE A N 1
ATOM 685 C CA . PHE A 1 93 ? 9.750 2.903 11.70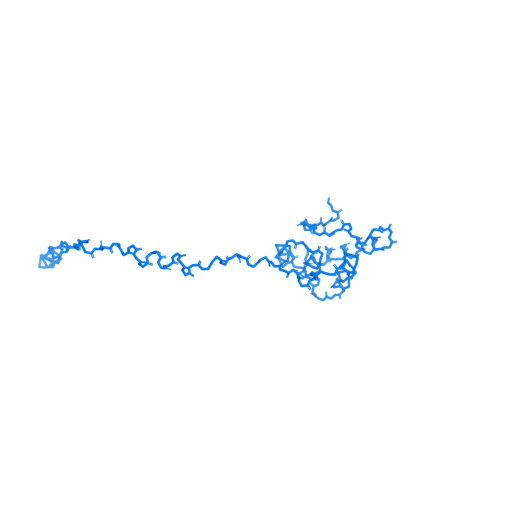3 1.00 87.12 93 PHE A CA 1
ATOM 686 C C . PHE A 1 93 ? 9.807 3.477 10.277 1.00 87.12 93 PHE A C 1
ATOM 688 O O . PHE A 1 93 ? 10.849 3.938 9.804 1.00 87.12 93 PHE A O 1
ATOM 695 N N . GLY A 1 94 ? 8.679 3.450 9.573 1.00 80.69 94 GLY A N 1
ATOM 696 C CA . GLY A 1 94 ? 8.555 4.026 8.238 1.00 80.69 94 GLY A CA 1
ATOM 697 C C . GLY A 1 94 ? 8.738 3.052 7.079 1.00 80.69 94 GLY A C 1
ATOM 698 O O . GLY A 1 94 ? 9.008 3.500 5.970 1.00 80.69 94 GLY A O 1
ATOM 699 N N . GLY A 1 95 ? 8.662 1.737 7.311 1.00 67.44 95 GLY A N 1
ATOM 700 C CA . GLY A 1 95 ? 8.845 0.710 6.277 1.00 67.44 95 GLY A CA 1
ATOM 701 C C . GLY A 1 95 ? 10.006 -0.235 6.594 1.00 67.44 95 GLY A C 1
ATOM 702 O O . GLY A 1 95 ? 9.775 -1.372 6.947 1.00 67.44 95 GLY A O 1
ATOM 703 N N . ILE A 1 96 ? 11.256 0.210 6.504 1.00 72.44 96 ILE A N 1
ATOM 704 C CA . ILE A 1 96 ? 12.415 -0.284 7.288 1.00 72.44 96 ILE A CA 1
ATOM 705 C C . ILE A 1 96 ? 13.411 0.885 7.230 1.00 72.44 96 ILE A C 1
ATOM 707 O O . ILE A 1 96 ? 14.338 0.856 6.432 1.00 72.44 96 ILE A O 1
ATOM 711 N N . PHE A 1 97 ? 13.174 1.984 7.954 1.00 84.56 97 PHE A N 1
ATOM 712 C CA . PHE A 1 97 ? 13.878 3.270 7.740 1.00 84.56 97 PHE A CA 1
ATOM 713 C C . PHE A 1 97 ? 13.721 3.839 6.317 1.00 84.56 97 PHE A C 1
ATOM 715 O O . PHE A 1 97 ? 14.705 4.174 5.664 1.00 84.56 97 PHE A O 1
ATOM 722 N N . TYR A 1 98 ? 12.488 3.940 5.810 1.00 87.12 98 TYR A N 1
ATOM 723 C CA . TYR A 1 98 ? 12.183 4.485 4.473 1.00 87.12 98 TYR A CA 1
ATOM 724 C C . TYR A 1 98 ? 12.735 3.709 3.261 1.00 87.12 98 TYR A C 1
ATOM 726 O O . TYR A 1 98 ? 12.466 4.085 2.121 1.00 87.12 98 TYR A O 1
ATOM 734 N N . ILE A 1 99 ? 13.435 2.589 3.456 1.00 90.94 99 ILE A N 1
ATOM 735 C CA . ILE A 1 99 ? 13.934 1.770 2.339 1.00 90.94 99 ILE A CA 1
ATOM 736 C C . ILE A 1 99 ? 12.777 1.225 1.498 1.00 90.94 99 ILE A C 1
ATOM 738 O O . ILE A 1 99 ? 12.809 1.315 0.275 1.00 90.94 99 ILE A O 1
ATOM 742 N N . VAL A 1 100 ? 11.750 0.686 2.156 1.00 92.06 100 VAL A N 1
ATOM 743 C CA . VAL A 1 100 ? 10.574 0.117 1.484 1.00 92.06 100 VAL A CA 1
ATOM 744 C C . VAL A 1 100 ? 9.855 1.149 0.601 1.00 92.06 100 VAL A C 1
ATOM 746 O O . VAL A 1 100 ? 9.782 0.897 -0.598 1.00 92.06 100 VAL A O 1
ATOM 749 N N . PRO A 1 101 ? 9.419 2.320 1.115 1.00 91.06 101 PRO A N 1
ATOM 750 C CA . PRO A 1 101 ? 8.797 3.352 0.276 1.00 91.06 101 PRO A CA 1
ATOM 751 C C . PRO A 1 101 ? 9.728 3.881 -0.833 1.00 91.06 101 PRO A C 1
ATOM 753 O O . PRO A 1 101 ? 9.296 4.223 -1.929 1.00 91.06 101 PRO A O 1
ATOM 756 N N . THR A 1 102 ? 11.047 3.881 -0.609 1.00 92.75 102 THR A N 1
ATOM 757 C CA . THR A 1 102 ? 12.002 4.268 -1.662 1.00 92.75 102 THR A CA 1
ATOM 758 C C . THR A 1 102 ? 12.016 3.272 -2.824 1.00 92.75 102 THR A C 1
ATOM 760 O O . THR A 1 102 ? 12.081 3.677 -3.983 1.00 92.75 102 THR A O 1
ATOM 763 N N . ILE A 1 103 ? 11.983 1.966 -2.541 1.00 94.31 103 ILE A N 1
ATOM 764 C CA . ILE A 1 103 ? 11.949 0.943 -3.595 1.00 94.31 103 ILE A CA 1
ATOM 765 C C . ILE A 1 103 ? 10.578 0.922 -4.271 1.00 94.31 103 ILE A C 1
ATOM 767 O O . ILE A 1 103 ? 10.528 0.799 -5.494 1.00 94.31 103 ILE A O 1
ATOM 771 N N . ASP A 1 104 ? 9.502 1.100 -3.502 1.00 92.31 104 ASP A N 1
ATOM 772 C CA . ASP A 1 104 ? 8.139 1.230 -4.021 1.00 92.31 104 ASP A CA 1
ATOM 773 C C . ASP A 1 104 ? 8.044 2.311 -5.093 1.00 92.31 104 ASP A C 1
ATOM 775 O O . ASP A 1 104 ? 7.649 2.029 -6.224 1.00 92.31 104 ASP A O 1
ATOM 779 N N . PHE A 1 105 ? 8.545 3.507 -4.785 1.00 94.38 105 PHE A N 1
ATOM 780 C CA . PHE A 1 105 ? 8.646 4.594 -5.747 1.00 94.38 105 PHE A CA 1
ATOM 781 C C . PHE A 1 105 ? 9.367 4.180 -7.042 1.00 94.38 105 PHE A C 1
ATOM 783 O O . PHE A 1 105 ? 8.886 4.447 -8.144 1.00 94.38 105 PHE A O 1
ATOM 790 N N . VAL A 1 106 ? 10.525 3.517 -6.934 1.00 94.69 106 VAL A N 1
ATOM 791 C CA . VAL A 1 106 ? 11.317 3.113 -8.108 1.00 94.69 106 VAL A CA 1
ATOM 792 C C . VAL A 1 106 ? 10.531 2.150 -8.993 1.00 94.69 106 VAL A C 1
ATOM 794 O O . VAL A 1 106 ? 10.505 2.328 -10.212 1.00 94.69 106 VAL A O 1
ATOM 797 N N . VAL A 1 107 ? 9.894 1.135 -8.408 1.00 94.44 107 VAL A N 1
ATOM 798 C CA . VAL A 1 107 ? 9.164 0.131 -9.192 1.00 94.44 107 VAL A CA 1
ATOM 799 C C . VAL A 1 107 ? 7.870 0.691 -9.785 1.00 94.44 107 VAL A C 1
ATOM 801 O O . VAL A 1 107 ? 7.550 0.368 -10.927 1.00 94.44 107 VAL A O 1
ATOM 804 N N . GLU A 1 108 ? 7.175 1.588 -9.080 1.00 93.62 108 GLU A N 1
ATOM 805 C CA . GLU A 1 108 ? 5.997 2.291 -9.603 1.00 93.62 108 GLU A CA 1
ATOM 806 C C . GLU A 1 108 ? 6.354 3.183 -10.789 1.00 93.62 108 GLU A C 1
ATOM 808 O O . GLU A 1 108 ? 5.680 3.146 -11.817 1.00 93.62 108 GLU A O 1
ATOM 813 N N . VAL A 1 109 ? 7.446 3.945 -10.694 1.00 94.31 109 VAL A N 1
ATOM 814 C CA . VAL A 1 109 ? 7.921 4.779 -11.805 1.00 94.31 109 VAL A CA 1
ATOM 815 C C . VAL A 1 109 ? 8.328 3.923 -12.999 1.00 94.31 109 VAL A C 1
ATOM 817 O O . VAL A 1 109 ? 8.015 4.274 -14.136 1.00 94.31 109 VAL A O 1
ATOM 820 N N . ILE A 1 110 ? 8.994 2.788 -12.772 1.00 95.62 110 ILE A N 1
ATOM 821 C CA . ILE A 1 110 ? 9.328 1.858 -13.856 1.00 95.62 110 ILE A CA 1
ATOM 822 C C . ILE A 1 110 ? 8.053 1.348 -14.535 1.00 95.62 110 ILE A C 1
ATOM 824 O O . ILE A 1 110 ? 7.984 1.379 -15.765 1.00 95.62 110 ILE A O 1
ATOM 828 N N . ASP A 1 111 ? 7.035 0.926 -13.782 1.00 94.44 111 ASP A N 1
ATOM 829 C CA . ASP A 1 111 ? 5.768 0.463 -14.363 1.00 94.44 111 ASP A CA 1
ATOM 830 C C . ASP A 1 111 ? 5.011 1.591 -15.086 1.00 94.44 111 ASP A C 1
ATOM 832 O O . ASP A 1 111 ? 4.459 1.362 -16.159 1.00 94.44 111 ASP A O 1
ATOM 836 N N . LEU A 1 112 ? 5.050 2.829 -14.582 1.00 94.19 112 LEU A N 1
ATOM 837 C CA . LEU A 1 112 ? 4.465 3.993 -15.261 1.00 94.19 112 LEU A CA 1
ATOM 838 C C . LEU A 1 112 ? 5.164 4.327 -16.589 1.00 94.19 112 LEU A C 1
ATOM 840 O O . LEU A 1 112 ? 4.507 4.781 -17.524 1.00 94.19 112 LEU A O 1
ATOM 844 N N . LEU A 1 113 ? 6.484 4.135 -16.677 1.00 93.94 113 LEU A N 1
ATOM 845 C CA . LEU A 1 113 ? 7.276 4.479 -17.864 1.00 93.94 113 LEU A CA 1
ATOM 846 C C . LEU A 1 113 ? 7.358 3.352 -18.896 1.00 93.94 113 LEU A C 1
ATOM 848 O O . LEU A 1 113 ? 7.502 3.621 -20.088 1.00 93.94 113 LEU A O 1
ATOM 852 N N . THR A 1 114 ? 7.342 2.100 -18.443 1.00 92.81 114 THR A N 1
ATOM 853 C CA . THR A 1 114 ? 7.651 0.928 -19.281 1.00 92.81 114 THR A CA 1
ATOM 854 C C . THR A 1 114 ? 6.525 -0.096 -19.344 1.00 92.81 114 THR A C 1
ATOM 856 O O . THR A 1 114 ? 6.555 -0.975 -20.205 1.00 92.81 114 THR A O 1
ATOM 859 N N . GLY A 1 115 ? 5.546 0.007 -18.448 1.00 90.06 115 GLY A N 1
ATOM 860 C CA . GLY A 1 115 ? 4.480 -0.965 -18.267 1.00 90.06 115 GLY A CA 1
ATOM 861 C C . GLY A 1 115 ? 3.092 -0.354 -18.416 1.00 90.06 115 GLY A C 1
ATOM 862 O O . GLY A 1 115 ? 2.837 0.482 -19.282 1.00 90.06 115 GLY A O 1
ATOM 863 N N . SER A 1 116 ? 2.171 -0.845 -17.591 1.00 88.31 116 SER A N 1
ATOM 864 C CA . SER A 1 116 ? 0.755 -0.450 -17.629 1.00 88.31 116 SER A CA 1
ATOM 865 C C . SER A 1 116 ? 0.422 0.661 -16.633 1.00 88.31 116 SER A C 1
ATOM 867 O O . SER A 1 116 ? -0.675 1.211 -16.682 1.00 88.31 116 SER A O 1
ATOM 869 N N . GLY A 1 117 ? 1.338 0.959 -15.705 1.00 90.19 117 GLY A N 1
ATOM 870 C CA . GLY A 1 117 ? 1.079 1.826 -14.557 1.00 90.19 117 GLY A CA 1
ATOM 871 C C . GLY A 1 117 ? 0.050 1.253 -13.579 1.00 90.19 117 GLY A C 1
ATOM 872 O O . GLY A 1 117 ? -0.557 2.010 -12.828 1.00 90.19 117 GLY A O 1
ATOM 873 N N . THR A 1 118 ? -0.203 -0.057 -13.612 1.00 93.00 118 THR A N 1
ATOM 874 C CA . THR A 1 118 ? -1.218 -0.736 -12.789 1.00 93.00 118 THR A CA 1
ATOM 875 C C . THR A 1 118 ? -0.735 -2.050 -12.169 1.00 93.00 118 THR A C 1
ATOM 877 O O . THR A 1 118 ? -1.513 -2.731 -11.502 1.00 93.00 118 THR A O 1
ATOM 880 N N . ALA A 1 119 ? 0.541 -2.414 -12.337 1.00 92.00 119 ALA A N 1
ATOM 881 C CA . ALA A 1 119 ? 1.078 -3.724 -11.961 1.00 92.00 119 ALA A CA 1
ATOM 882 C C . ALA A 1 119 ? 0.999 -4.021 -10.453 1.00 92.00 119 ALA A C 1
ATOM 884 O O . ALA A 1 119 ? 0.963 -5.185 -10.056 1.00 92.00 119 ALA A O 1
ATOM 885 N N . TYR A 1 120 ? 0.955 -2.978 -9.620 1.00 92.62 120 TYR A N 1
ATOM 886 C CA . TYR A 1 120 ? 0.957 -3.084 -8.158 1.00 92.62 120 TYR A CA 1
ATOM 887 C C . TYR A 1 120 ? -0.386 -2.722 -7.504 1.00 92.62 120 TYR A C 1
ATOM 889 O O . TYR A 1 120 ? -0.475 -2.662 -6.276 1.00 92.62 120 TYR A O 1
ATOM 897 N N . LEU A 1 121 ? -1.445 -2.505 -8.294 1.00 91.75 121 LEU A N 1
ATOM 898 C CA . LEU A 1 121 ? -2.768 -2.197 -7.750 1.00 91.75 121 LEU A CA 1
ATOM 899 C C . LEU A 1 121 ? -3.325 -3.362 -6.932 1.00 91.75 121 LEU A C 1
ATOM 901 O O . LEU A 1 121 ? -3.254 -4.522 -7.334 1.00 91.75 121 LEU A O 1
ATOM 905 N N . ASN A 1 122 ? -3.934 -3.020 -5.797 1.00 91.12 122 ASN A N 1
ATOM 906 C CA . ASN A 1 122 ? -4.587 -3.942 -4.871 1.00 91.12 122 ASN A CA 1
ATOM 907 C C . ASN A 1 122 ? -3.677 -5.104 -4.416 1.00 91.12 122 ASN A C 1
ATOM 909 O O . ASN A 1 122 ? -4.161 -6.195 -4.120 1.00 91.12 122 ASN A O 1
ATOM 913 N N . ASN A 1 123 ? -2.356 -4.892 -4.374 1.00 91.12 123 ASN A N 1
ATOM 914 C CA . ASN A 1 123 ? -1.402 -5.896 -3.913 1.00 91.12 123 ASN A CA 1
ATOM 915 C C . ASN A 1 123 ? -1.309 -5.875 -2.373 1.00 91.12 123 ASN A C 1
ATOM 917 O O . ASN A 1 123 ? -0.808 -4.892 -1.827 1.00 91.12 123 ASN A O 1
ATOM 921 N N . PRO A 1 124 ? -1.737 -6.940 -1.663 1.00 89.19 124 PRO A N 1
ATOM 922 C CA . PRO A 1 124 ? -1.768 -6.957 -0.200 1.00 89.19 124 PRO A CA 1
ATOM 923 C C . PRO A 1 124 ? -0.382 -7.133 0.440 1.00 89.19 124 PRO A C 1
ATOM 925 O O . PRO A 1 124 ? -0.231 -6.955 1.649 1.00 89.19 124 PRO A O 1
ATOM 928 N N . LYS A 1 125 ? 0.652 -7.497 -0.330 1.00 90.38 125 LYS A N 1
ATOM 929 C CA . LYS A 1 125 ? 1.988 -7.764 0.213 1.00 90.38 125 LYS A CA 1
ATOM 930 C C . LYS A 1 125 ? 2.644 -6.481 0.729 1.00 90.38 125 LYS A C 1
ATOM 932 O O . LYS A 1 125 ? 2.679 -5.464 0.037 1.00 90.38 125 LYS A O 1
ATOM 937 N N . PHE A 1 126 ? 3.266 -6.578 1.907 1.00 88.38 126 PHE A N 1
ATOM 938 C CA . PHE A 1 126 ? 4.074 -5.494 2.478 1.00 88.38 126 PHE A CA 1
ATOM 939 C C . PHE A 1 126 ? 5.240 -5.088 1.563 1.00 88.38 126 PHE A C 1
ATOM 941 O O . PHE A 1 126 ? 5.527 -3.907 1.413 1.00 88.38 126 PHE A O 1
ATOM 948 N N . ILE A 1 127 ? 5.882 -6.073 0.926 1.00 91.94 127 ILE A N 1
ATOM 949 C CA . ILE A 1 127 ? 6.880 -5.858 -0.122 1.00 91.94 127 ILE A CA 1
ATOM 950 C C . ILE A 1 127 ? 6.228 -6.209 -1.463 1.00 91.94 127 ILE A C 1
ATOM 952 O O . ILE A 1 127 ? 6.137 -7.385 -1.804 1.00 91.94 127 ILE A O 1
ATOM 956 N N . MET A 1 128 ? 5.724 -5.219 -2.205 1.00 89.12 128 MET A N 1
ATOM 957 C CA . MET A 1 128 ? 4.903 -5.486 -3.403 1.00 89.12 128 MET A CA 1
ATOM 958 C C . MET A 1 128 ? 5.669 -6.003 -4.619 1.00 89.12 128 MET A C 1
ATOM 960 O O . MET A 1 128 ? 5.060 -6.579 -5.518 1.00 89.12 128 MET A O 1
ATOM 964 N N . TRP A 1 129 ? 6.981 -5.780 -4.666 1.00 90.25 129 TRP A N 1
ATOM 965 C CA . TRP A 1 129 ? 7.836 -6.148 -5.798 1.00 90.25 129 TRP A CA 1
ATOM 966 C C . TRP A 1 129 ? 8.450 -7.555 -5.681 1.00 90.25 129 TRP A C 1
ATOM 968 O O . TRP A 1 129 ? 9.257 -7.944 -6.525 1.00 90.25 129 TRP A O 1
ATOM 978 N N . LEU A 1 130 ? 8.082 -8.305 -4.638 1.00 88.12 130 LEU A N 1
ATOM 979 C CA . LEU A 1 130 ? 8.452 -9.701 -4.377 1.00 88.12 130 LEU A CA 1
ATOM 980 C C . LEU A 1 130 ? 7.196 -10.577 -4.416 1.00 88.12 130 LEU A C 1
ATOM 982 O O . LEU A 1 130 ? 7.219 -11.691 -4.975 1.00 88.12 130 LEU A O 1
#

Radius of gyration: 30.17 Å; chains: 1; bounding box: 57×32×89 Å

Sequence (130 aa):
MKKIMIALVAMLAMTISANAANYSLDESAINEMFAEATVSTSVESQGILDGVDGQTRTLIAACLEFTGLAGIGIHRLVLGTEPINCLWYFITFGGIFYIVPTIDFVVEVIDLLTGSGTAYLNNPKFIMWL

Secondary structure (DSSP, 8-state):
-HHHHHHHHHHHTT------TT----HHHHHHHHHH-----------TTTT--HHHHHHHHHHHTTSTTGGGTHHHHHHT--THHHHHHHHTTTTTTTHHHHHHHHHHHHHHHHS-S-TTTT---SSTT-

=== Feature glossary ===
Legend for the data blocks above and below:

— What the protein is —

Sequence gives the chain of amino acids in standard one-letter code (A=alanine, C=cysteine, …, Y=tyrosine), read N→C. It is the only feature that is directly encoded by the gene; all structural features are derived from the folded form of this sequence.

The annotation block draws on four external resources. InterPro: which protein families and domains the sequence belongs to. GO: standardized terms for what the protein does, what process it participates in, and where in the cell it acts. CATH: which structural fold it has in the CATH hierarchy. Organism: the species of origin.

— Where its atoms are —

Atomic coordinates in PDBx/mmCIF format — the same representation the Protein Data Bank distributes. Each line of the _atom_site loop places one backbone atom in Cartesian space (units: ångströms, origin: arbitrary).

Six rendered views show the 3D structure from the faces of a cube — i.e. along ±x, ±y, ±z. Rendering representation is drawn randomly per protein from cartoon (secondary-structure ribbons), sticks (backbone bonds), or molecular surface; coloring is ei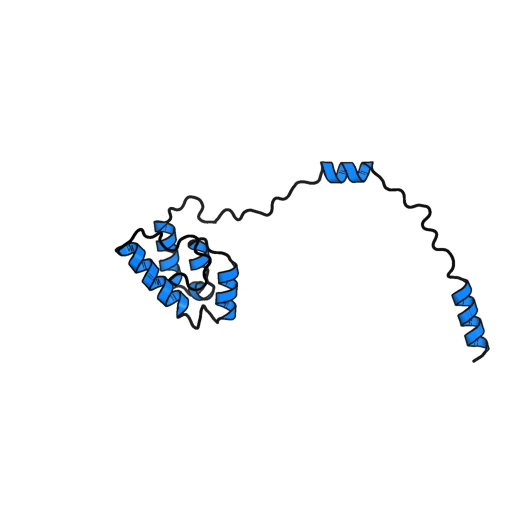ther N→C rainbow (blue at the N-terminus through red at the C-terminus) or one color per chain.

— Local backbone conformation —

DSSP 8-state secondary structure assigns each residue one of H (α-helix), G (3₁₀-helix), I (π-helix), E (extended β-strand), B (isolated β-bridge), T (hydrogen-bonded turn), S (bend), or '-' (coil). The assignment is computed from backbone hydrogen-bond geometry via the Kabsch–Sander algorithm.

P-SEA three-state annotation labels each residue as helix, strand, or coil based purely on the geometry of the Cα trace. It serves as a fallback when the full backbone (and thus DSSP) is unavailable.

φ (phi) and ψ (psi) are the two rotatable backbone dihedrals per residue: φ is the C(i-1)–N–Cα–C torsion, ψ is the N–Cα–C–N(i+1) torsion, both in degrees on (−180°, 180°]. α-helical residues cluster near (−60°, −45°); β-strand residues near (−120°, +130°). A Ramachandran plot is simply a scatter of (φ, ψ) for every residue.

— Global shape and packing —

Radius of gyration (Rg) is the root-mean-square distance of Cα atoms from their centroid — a single number for overall size and compactness. A globular domain of N residues has Rg ≈ 2.2·N^0.38 Å; an extended or disordered chain has a much larger Rg. The Cα contact count is the number of residue pairs whose Cα atoms are within 8 Å and are more than four positions apart in sequence — a standard proxy for tertiary packing density. The bounding box is the smallest axis-aligned box enclosing all Cα atoms.

Accessible surface area quantifies burial. A residue with SASA near zero is packed into the hydrophobi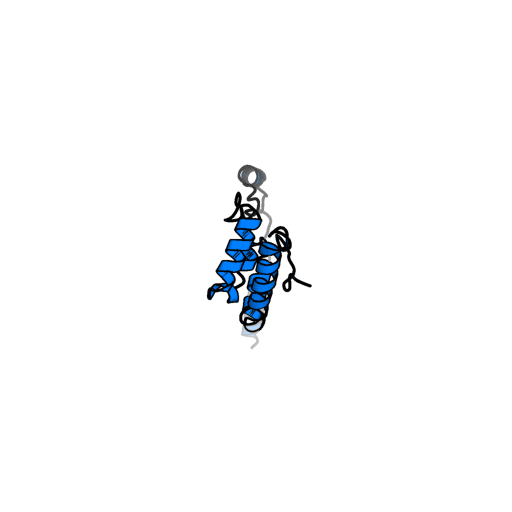c core; one with SASA >100 Å² sits on the surface. Computed here via the Shrake–Rupley numerical algorithm with a 1.4 Å probe.

The contact map is a binary N×N matrix image: pixel (i, j) is dark where Cα_i and Cα_j are within 8 Å and |i−j|>4. Because the |i−j|>4 filter removes local helical contacts, off-diagonal stripes parallel to the main diagonal indicate parallel β-sheets; stripes perpendicular to it indicate antiparallel β-sheets. The Ramachandran plot scatters every residue's (φ, ψ) pair against the sterically allowed regions. The PAE heatmap renders the predicted-aligned-error matrix.

— Structural neighborhood —

A 3Di character summarizes, for each residue, the relative orientation of the Cα frame of its nearest spatial neighbor. Because it encodes fold topology rather than chemistry, 3Di alignments detect remote structural similarity that sequence alignment misses.

Structural nearest neighbors (via Foldseek easy-search vs the PDB). Reported per hit: target PDB id, E-value, and alignment TM-score. A TM-score above ~0.5 is the conventional threshold for 'same fold'.

— Confidence and disorder —

For AlphaFold models, the B-factor field carries pLDDT — the model's own estimate of local accuracy on a 0–100 scale. Regions with pLDDT<50 should be treated as essentially unmodeled; they often correspond to intrinsically disordered segments.

B-factor (Debye–Waller factor) reflects atomic displacement in the crystal lattice. It is an experimental observable (units Å²), not a prediction; low values mean the atom is pinned down, high values mean it moves or is heterogeneous across the crystal.

Predicted Aligned Error (PAE) is an AlphaFold confidence matrix: entry (i, j) is the expected error in the position of residue j, in ångströms, when the prediction is superimposed on the true structure at residue i. Low PAE within a block of residues means that block is internally rigid and well-predicted; high PAE between two blocks means their relative placement is uncertain even if each block individually is confident.